Protein AF-A0A934GX17-F1 (afdb_monomer_lite)

Radius of gyration: 18.04 Å; chains: 1; bounding box: 32×39×60 Å

Structure (mmCIF, N/CA/C/O backbone):
data_AF-A0A934GX17-F1
#
_entry.id   AF-A0A934GX17-F1
#
loop_
_atom_site.group_PDB
_atom_site.id
_atom_site.type_symbol
_atom_site.label_atom_id
_atom_site.label_alt_id
_atom_site.label_comp_id
_atom_site.label_asym_id
_atom_site.label_entity_id
_atom_site.label_seq_id
_atom_site.pdbx_PDB_ins_code
_atom_site.Cartn_x
_atom_site.Cartn_y
_atom_site.Cartn_z
_atom_site.occupancy
_atom_site.B_iso_or_equiv
_atom_site.auth_seq_id
_atom_site.auth_comp_id
_atom_site.auth_asym_id
_atom_site.auth_atom_id
_atom_site.pdbx_PDB_model_num
ATOM 1 N N . MET A 1 1 ? -15.991 -11.849 3.004 1.00 44.03 1 MET A N 1
ATOM 2 C CA . MET A 1 1 ? -14.873 -10.880 2.929 1.00 44.03 1 MET A CA 1
ATOM 3 C C . MET A 1 1 ? -13.809 -11.450 2.002 1.00 44.03 1 MET A C 1
ATOM 5 O O . MET A 1 1 ? -13.256 -12.499 2.311 1.00 44.03 1 MET A O 1
ATOM 9 N N . ALA A 1 2 ? -13.602 -10.854 0.825 1.00 45.12 2 ALA A N 1
ATOM 10 C CA . ALA A 1 2 ? -12.662 -11.378 -0.164 1.00 45.12 2 ALA A CA 1
ATOM 11 C C . ALA A 1 2 ? -11.223 -11.231 0.350 1.00 45.12 2 ALA A C 1
ATOM 13 O O . ALA A 1 2 ? -10.768 -10.124 0.630 1.00 45.12 2 ALA A O 1
ATOM 14 N N . ALA A 1 3 ? -10.507 -12.349 0.486 1.00 57.47 3 ALA A N 1
ATOM 15 C CA . ALA A 1 3 ? -9.074 -12.333 0.741 1.00 57.47 3 ALA A CA 1
ATOM 16 C C . ALA A 1 3 ? -8.366 -11.834 -0.524 1.00 57.47 3 ALA A C 1
ATOM 18 O O . ALA A 1 3 ? -8.031 -12.621 -1.410 1.00 57.47 3 ALA A O 1
ATOM 19 N N . GLN A 1 4 ? -8.196 -10.519 -0.614 1.00 81.75 4 GLN A N 1
ATOM 20 C CA . GLN A 1 4 ? -7.561 -9.861 -1.747 1.00 81.75 4 GLN A CA 1
ATOM 21 C C . GLN A 1 4 ? -6.103 -10.332 -1.812 1.00 81.75 4 GLN A C 1
ATOM 23 O O . GLN A 1 4 ? -5.381 -10.336 -0.814 1.00 81.75 4 GLN A O 1
ATOM 28 N N . ARG A 1 5 ? -5.696 -10.857 -2.967 1.00 89.56 5 ARG A N 1
ATOM 29 C CA . ARG A 1 5 ? -4.336 -11.353 -3.208 1.00 89.56 5 ARG A CA 1
ATOM 30 C C . ARG A 1 5 ? -3.527 -10.261 -3.895 1.00 89.56 5 ARG A C 1
ATOM 32 O O . ARG A 1 5 ? -4.070 -9.485 -4.670 1.00 89.56 5 ARG A O 1
ATOM 39 N N . CYS A 1 6 ? -2.225 -10.223 -3.635 1.00 89.06 6 CYS A N 1
ATOM 40 C CA . CYS A 1 6 ? -1.312 -9.321 -4.328 1.00 89.06 6 CYS A CA 1
ATOM 41 C C . CYS A 1 6 ? -1.336 -9.592 -5.839 1.00 89.06 6 CYS A C 1
ATOM 43 O O . CYS A 1 6 ? -1.119 -10.732 -6.247 1.00 89.06 6 CYS A O 1
ATOM 45 N N . GLY A 1 7 ? -1.495 -8.557 -6.665 1.00 85.06 7 GLY A N 1
ATOM 46 C CA . GLY A 1 7 ? -1.473 -8.686 -8.128 1.00 85.06 7 GLY A CA 1
ATOM 47 C C . GLY A 1 7 ? -0.136 -9.156 -8.722 1.00 85.06 7 GLY A C 1
ATOM 48 O O . GLY A 1 7 ? -0.096 -9.535 -9.883 1.00 85.06 7 GLY A O 1
ATOM 49 N N . VAL A 1 8 ? 0.956 -9.151 -7.941 1.00 87.00 8 VAL A N 1
ATOM 50 C CA . VAL A 1 8 ? 2.299 -9.566 -8.401 1.00 87.00 8 VAL A CA 1
ATOM 51 C C . VAL A 1 8 ? 2.706 -10.933 -7.860 1.00 87.00 8 VAL A C 1
ATOM 53 O O . VAL A 1 8 ? 3.118 -11.803 -8.614 1.00 87.00 8 VAL A O 1
ATOM 56 N N . CYS A 1 9 ? 2.661 -11.117 -6.538 1.00 88.56 9 CYS A N 1
ATOM 57 C CA . CYS A 1 9 ? 3.148 -12.342 -5.894 1.00 88.56 9 CYS A CA 1
ATOM 58 C C . CYS A 1 9 ? 2.026 -13.277 -5.432 1.00 88.56 9 CYS A C 1
ATOM 60 O O . CYS A 1 9 ? 2.313 -14.293 -4.805 1.00 88.56 9 CYS A O 1
ATOM 62 N N . HIS A 1 10 ? 0.761 -12.901 -5.649 1.00 88.31 10 HIS A N 1
ATOM 63 C CA . HIS A 1 10 ? -0.442 -13.637 -5.241 1.00 88.31 10 HIS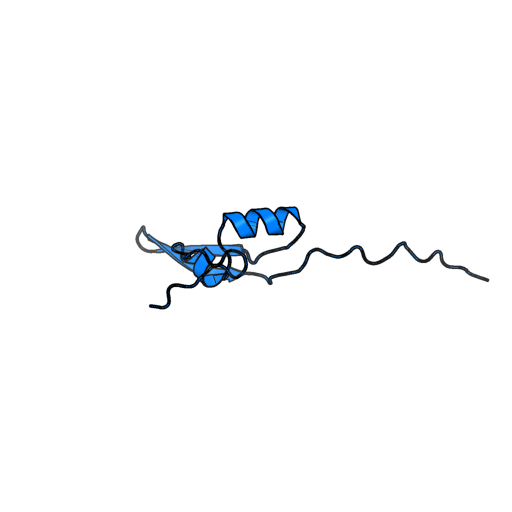 A CA 1
ATOM 64 C C . HIS A 1 10 ? -0.545 -13.992 -3.749 1.00 88.31 10 HIS A C 1
ATOM 66 O O . HIS A 1 10 ? -1.474 -14.694 -3.342 1.00 88.31 10 HIS A O 1
ATOM 72 N N . ARG A 1 11 ? 0.350 -13.461 -2.903 1.00 88.81 11 ARG A N 1
ATOM 73 C CA . ARG A 1 11 ? 0.262 -13.587 -1.446 1.00 88.81 11 ARG A CA 1
ATOM 74 C C . ARG A 1 11 ? -1.017 -12.932 -0.934 1.00 88.81 11 ARG A C 1
ATOM 76 O O . ARG A 1 11 ? -1.485 -11.936 -1.487 1.00 88.81 11 ARG A O 1
ATOM 83 N N . ARG A 1 12 ? -1.563 -13.498 0.140 1.00 89.88 12 ARG A N 1
ATOM 84 C CA . ARG A 1 12 ? -2.752 -12.982 0.826 1.00 89.88 12 ARG A CA 1
ATOM 85 C C . ARG A 1 12 ? -2.441 -11.613 1.435 1.00 89.88 12 ARG A C 1
ATOM 87 O O . ARG A 1 12 ? -1.448 -11.478 2.144 1.00 89.88 12 ARG A O 1
ATOM 94 N N . LEU A 1 13 ? -3.277 -10.620 1.150 1.00 88.50 13 LEU A N 1
ATOM 95 C CA . LEU A 1 13 ? -3.180 -9.290 1.742 1.00 88.50 13 LEU A CA 1
ATOM 96 C C . LEU A 1 13 ? -4.046 -9.254 2.999 1.00 88.50 13 LEU A C 1
ATOM 98 O O . LEU A 1 13 ? -5.216 -9.630 2.960 1.00 88.50 13 LEU A O 1
ATOM 102 N N . THR A 1 14 ? -3.449 -8.841 4.111 1.00 85.19 14 THR A N 1
ATOM 103 C CA . THR A 1 14 ? -4.109 -8.739 5.423 1.00 85.19 14 THR A CA 1
ATOM 104 C C . THR A 1 14 ? -4.335 -7.293 5.844 1.00 85.19 14 THR A C 1
ATOM 106 O O . THR A 1 14 ? -5.290 -6.998 6.552 1.00 85.19 14 THR A O 1
ATOM 109 N N . ASP A 1 15 ? -3.469 -6.391 5.391 1.00 84.00 15 ASP A N 1
ATOM 110 C CA . ASP A 1 15 ? -3.539 -4.969 5.691 1.00 84.00 15 ASP A CA 1
ATOM 111 C C . ASP A 1 15 ? -4.592 -4.268 4.807 1.00 84.00 15 ASP A C 1
ATOM 113 O O . ASP A 1 15 ? -4.571 -4.453 3.584 1.00 84.00 15 ASP A O 1
ATOM 117 N N . PRO A 1 16 ? -5.497 -3.450 5.378 1.00 83.9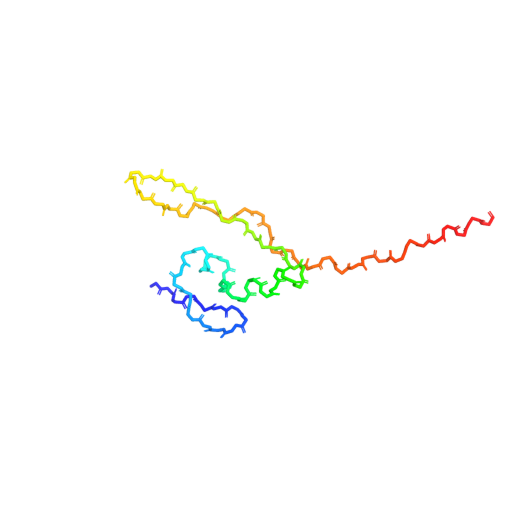4 16 PRO A N 1
ATOM 118 C CA . PRO A 1 16 ? -6.573 -2.797 4.634 1.00 83.94 16 PRO A CA 1
ATOM 119 C C . PRO A 1 16 ? -6.067 -1.887 3.512 1.00 83.94 16 PRO A C 1
ATOM 121 O O . PRO A 1 16 ? -6.677 -1.844 2.445 1.00 83.94 16 PRO A O 1
ATOM 124 N N . ALA A 1 17 ? -4.939 -1.196 3.700 1.00 85.06 17 ALA A N 1
ATOM 125 C CA . ALA A 1 17 ? -4.382 -0.343 2.655 1.00 85.06 17 ALA A CA 1
ATOM 126 C C . ALA A 1 17 ? -3.821 -1.175 1.501 1.00 85.06 17 ALA A C 1
ATOM 128 O O . ALA A 1 17 ? -4.065 -0.870 0.335 1.00 85.06 17 ALA A O 1
ATOM 129 N N . SER A 1 18 ? -3.122 -2.262 1.813 1.00 86.00 18 SER A N 1
ATOM 130 C CA . SER A 1 18 ? -2.617 -3.218 0.829 1.00 86.00 18 SER A CA 1
ATOM 131 C C . SER A 1 18 ? -3.764 -3.867 0.055 1.00 86.00 18 SER A C 1
ATOM 133 O O . SER A 1 18 ? -3.699 -3.947 -1.169 1.00 86.00 18 SER A O 1
ATOM 135 N N . ILE A 1 19 ? -4.836 -4.261 0.750 1.00 87.12 19 ILE A N 1
ATOM 136 C CA . ILE A 1 19 ? -6.072 -4.783 0.155 1.00 87.12 19 ILE A CA 1
ATOM 137 C C . ILE A 1 19 ? -6.693 -3.762 -0.807 1.00 87.12 19 ILE A C 1
ATOM 139 O O . ILE A 1 19 ? -7.020 -4.122 -1.936 1.00 87.12 19 ILE A O 1
ATOM 143 N N . ALA A 1 20 ? -6.828 -2.504 -0.380 1.00 85.25 20 ALA A N 1
ATOM 144 C CA . ALA A 1 20 ? -7.390 -1.433 -1.200 1.00 85.25 20 ALA A CA 1
ATOM 145 C C . ALA A 1 20 ? -6.519 -1.126 -2.430 1.00 85.25 20 ALA A C 1
ATOM 147 O O . ALA A 1 20 ? -7.041 -0.830 -3.499 1.00 85.25 20 ALA A O 1
ATOM 148 N N . MET A 1 21 ? -5.193 -1.226 -2.296 1.00 85.38 21 MET A N 1
ATOM 149 C CA . MET A 1 21 ? -4.247 -1.022 -3.397 1.00 85.38 21 MET A CA 1
ATOM 150 C C . MET A 1 21 ? -4.104 -2.245 -4.315 1.00 85.38 21 MET A C 1
ATOM 152 O O . MET A 1 21 ? -3.603 -2.101 -5.425 1.00 85.38 21 MET A O 1
ATOM 156 N N . GLY A 1 22 ? -4.465 -3.450 -3.864 1.00 86.44 22 GLY A N 1
ATOM 157 C CA . GLY A 1 22 ? -4.253 -4.705 -4.598 1.00 86.44 22 GLY A CA 1
ATOM 158 C C . GLY A 1 22 ? -2.798 -5.200 -4.623 1.00 86.44 22 GLY A C 1
ATOM 159 O O . GLY A 1 22 ? -2.484 -6.190 -5.288 1.00 86.44 22 GLY A O 1
ATOM 160 N N . TYR A 1 23 ? -1.893 -4.555 -3.882 1.00 88.06 23 TYR A N 1
ATOM 161 C CA . TYR A 1 23 ? -0.468 -4.887 -3.857 1.00 88.06 23 TYR A CA 1
ATOM 162 C C . TYR A 1 23 ? 0.058 -4.984 -2.430 1.00 88.06 23 TYR A C 1
ATOM 164 O O . TYR A 1 23 ? -0.173 -4.111 -1.598 1.00 88.06 23 TYR A O 1
ATOM 172 N N . GLY A 1 24 ? 0.821 -6.045 -2.165 1.00 88.88 24 GLY A N 1
ATOM 173 C CA . GLY A 1 24 ? 1.478 -6.239 -0.876 1.00 88.88 24 GLY A CA 1
ATOM 174 C C . GLY A 1 24 ? 2.649 -5.275 -0.670 1.00 88.88 24 GLY A C 1
ATOM 175 O O . GLY A 1 24 ? 3.251 -4.832 -1.654 1.00 88.88 24 GLY A O 1
ATOM 176 N N . PRO A 1 25 ? 3.030 -4.993 0.589 1.00 86.88 25 PRO A N 1
ATOM 177 C CA . PRO A 1 25 ? 4.055 -4.001 0.923 1.00 86.88 25 PRO A CA 1
ATOM 178 C C . PRO A 1 25 ? 5.418 -4.319 0.292 1.00 86.88 25 PRO A C 1
ATOM 180 O O . PRO A 1 25 ? 6.089 -3.424 -0.218 1.00 86.88 25 PRO A O 1
ATOM 183 N N . GLU A 1 26 ? 5.799 -5.598 0.231 1.00 88.94 26 GLU A N 1
ATOM 184 C CA . GLU A 1 26 ? 7.054 -6.031 -0.394 1.00 88.94 26 GLU A CA 1
ATOM 185 C C . GLU A 1 26 ? 7.072 -5.777 -1.910 1.00 88.94 26 GLU A C 1
ATOM 187 O O . GLU A 1 26 ? 8.046 -5.257 -2.460 1.00 88.94 26 GLU A O 1
ATOM 192 N N . CYS A 1 27 ? 5.986 -6.131 -2.604 1.00 88.62 27 CYS A N 1
ATOM 193 C CA . CYS A 1 27 ? 5.853 -5.923 -4.046 1.00 88.62 27 CYS A CA 1
ATOM 194 C C . CYS A 1 27 ? 5.753 -4.437 -4.380 1.00 88.62 27 CYS A C 1
ATOM 196 O O . CYS A 1 27 ? 6.409 -3.983 -5.316 1.00 88.62 27 CYS A O 1
ATOM 198 N N . ARG A 1 28 ? 4.998 -3.677 -3.580 1.00 88.25 28 ARG A N 1
ATOM 199 C CA . ARG A 1 28 ? 4.924 -2.219 -3.667 1.00 88.25 28 ARG A CA 1
ATOM 200 C C . ARG A 1 28 ? 6.313 -1.604 -3.552 1.00 88.25 28 ARG A C 1
ATOM 202 O O . ARG A 1 28 ? 6.712 -0.880 -4.451 1.00 88.25 28 ARG A O 1
ATOM 209 N N . GLY A 1 29 ? 7.089 -1.964 -2.527 1.00 88.31 29 GLY A N 1
ATOM 210 C CA . GLY A 1 29 ? 8.457 -1.467 -2.355 1.00 88.31 29 GLY A CA 1
ATOM 211 C C . GLY A 1 29 ? 9.363 -1.775 -3.553 1.00 88.31 29 GLY A C 1
ATOM 212 O O . GLY A 1 29 ? 10.105 -0.905 -4.008 1.00 88.31 29 GLY A O 1
ATOM 213 N N . LYS A 1 30 ? 9.267 -2.983 -4.127 1.00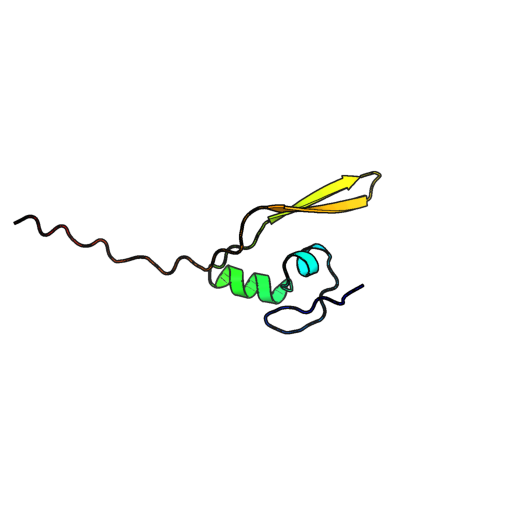 89.19 30 LYS A N 1
ATOM 214 C CA . LYS A 1 30 ? 10.001 -3.348 -5.354 1.00 89.19 30 LYS A CA 1
ATOM 215 C C . LYS A 1 30 ? 9.563 -2.521 -6.567 1.00 89.19 30 LYS A C 1
ATOM 217 O O . LYS A 1 30 ? 10.414 -2.110 -7.348 1.00 89.19 30 LYS A O 1
ATOM 222 N N . MET A 1 31 ? 8.268 -2.266 -6.730 1.00 87.44 31 MET A N 1
ATOM 223 C CA . MET A 1 31 ? 7.741 -1.461 -7.836 1.00 87.44 31 MET A CA 1
ATOM 224 C C . MET A 1 31 ? 8.076 0.024 -7.674 1.00 87.44 31 MET A C 1
ATOM 226 O O . MET A 1 31 ? 8.498 0.652 -8.640 1.00 87.44 31 MET A O 1
ATOM 230 N N . THR A 1 32 ? 8.006 0.573 -6.460 1.00 87.06 32 THR A N 1
ATOM 231 C CA . THR A 1 32 ? 8.452 1.943 -6.170 1.00 87.06 32 THR A CA 1
ATOM 232 C C . T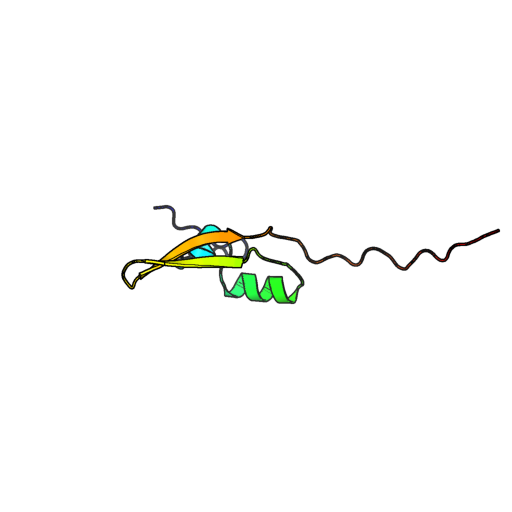HR A 1 32 ? 9.931 2.133 -6.496 1.00 87.06 32 THR A C 1
ATOM 234 O O . THR A 1 32 ? 10.286 3.124 -7.124 1.00 87.06 32 THR A O 1
ATOM 237 N N . LYS A 1 33 ? 10.794 1.153 -6.184 1.00 87.31 33 LYS A N 1
ATOM 238 C CA . LYS A 1 33 ? 12.208 1.168 -6.615 1.00 87.31 33 LYS A CA 1
ATOM 239 C C . LYS A 1 33 ? 12.382 1.150 -8.136 1.00 87.31 33 LYS A C 1
ATOM 241 O O . LYS A 1 33 ? 13.371 1.663 -8.640 1.00 87.31 33 LYS A O 1
ATOM 246 N N . ARG A 1 34 ? 11.426 0.574 -8.866 1.00 86.38 34 ARG A N 1
ATOM 247 C CA . ARG A 1 34 ? 11.369 0.596 -10.337 1.00 86.38 34 ARG A CA 1
ATOM 248 C C . ARG A 1 34 ? 10.721 1.874 -10.884 1.00 86.38 34 ARG A C 1
ATOM 250 O O . ARG A 1 34 ? 10.492 1.945 -12.082 1.00 86.38 34 ARG A O 1
ATOM 257 N N . GLY A 1 35 ? 10.409 2.845 -10.022 1.00 84.94 35 GLY A N 1
ATOM 258 C CA . GLY A 1 35 ? 9.847 4.150 -10.368 1.00 84.94 35 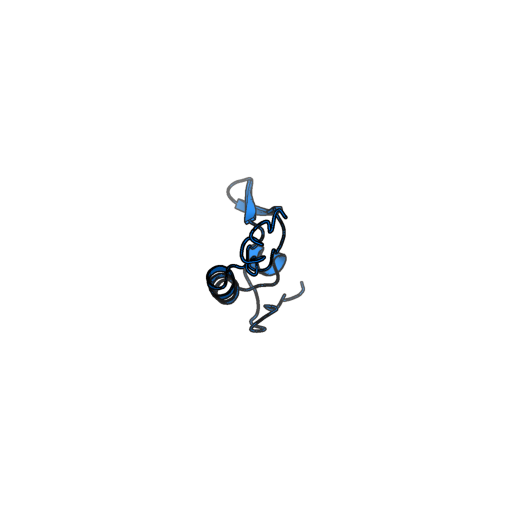GLY A CA 1
ATOM 259 C C . GLY A 1 35 ? 8.317 4.214 -10.410 1.00 84.94 35 GLY A C 1
ATOM 260 O O . GLY A 1 35 ? 7.777 5.260 -10.752 1.00 84.94 35 GLY A O 1
ATOM 261 N N . TRP A 1 36 ? 7.604 3.143 -10.046 1.00 87.69 36 TRP A N 1
ATOM 262 C CA . TRP A 1 36 ? 6.141 3.180 -9.953 1.00 87.69 36 TRP A CA 1
ATOM 263 C C . TRP A 1 36 ? 5.684 4.097 -8.816 1.00 87.69 36 TRP A C 1
ATOM 265 O O . TRP A 1 36 ? 6.174 3.999 -7.684 1.00 87.69 36 TRP A O 1
ATOM 275 N N . LYS A 1 37 ? 4.684 4.935 -9.090 1.00 87.56 37 LYS A N 1
ATOM 276 C CA . LYS A 1 37 ? 4.009 5.746 -8.073 1.00 87.56 37 LYS A CA 1
ATOM 277 C C . LYS A 1 37 ? 2.713 5.059 -7.676 1.00 87.56 37 LYS A C 1
ATOM 279 O O . LYS A 1 37 ? 1.911 4.704 -8.528 1.00 87.56 37 LYS A O 1
ATOM 284 N N . PHE A 1 38 ? 2.536 4.853 -6.377 1.00 86.50 38 PHE A N 1
ATOM 285 C CA . PHE A 1 38 ? 1.332 4.251 -5.810 1.00 86.50 38 PHE A CA 1
ATOM 286 C C . PHE A 1 38 ? 0.491 5.321 -5.133 1.00 86.50 38 PHE A C 1
ATOM 288 O O . PHE A 1 38 ? 1.074 6.245 -4.554 1.00 86.50 38 PHE A O 1
ATOM 295 N N . PRO A 1 39 ? -0.838 5.143 -5.095 1.00 87.50 39 PRO A N 1
ATOM 296 C CA . PRO A 1 39 ? -1.691 6.029 -4.333 1.00 87.50 39 PRO A CA 1
ATOM 297 C C . PRO A 1 39 ? -1.295 6.036 -2.853 1.00 87.50 39 PRO A C 1
ATOM 299 O O . PRO A 1 39 ? -0.841 5.034 -2.277 1.00 87.50 39 PRO A O 1
ATOM 302 N N . LYS A 1 40 ? -1.436 7.200 -2.228 1.00 86.81 40 LYS A N 1
ATOM 303 C CA . LYS A 1 40 ? -1.134 7.404 -0.817 1.00 86.81 40 LYS A CA 1
ATOM 304 C C . LYS A 1 40 ? -2.372 7.049 0.011 1.00 86.81 40 LYS A C 1
ATOM 306 O O . LYS A 1 40 ? -3.429 7.636 -0.213 1.00 86.81 40 LYS A O 1
ATOM 311 N N . PRO A 1 41 ? -2.282 6.104 0.961 1.00 88.12 41 PRO A N 1
ATOM 312 C CA . PRO A 1 41 ? -3.391 5.836 1.861 1.00 88.12 41 PRO A CA 1
ATOM 313 C C . PRO A 1 41 ? -3.577 7.001 2.833 1.00 88.12 41 PRO A C 1
ATOM 315 O O . PRO A 1 41 ? -2.625 7.441 3.481 1.00 88.12 41 PRO A O 1
ATOM 318 N N . ILE A 1 42 ? -4.810 7.491 2.920 1.00 88.56 42 ILE A N 1
ATOM 319 C CA . ILE A 1 42 ? -5.232 8.516 3.867 1.00 88.56 42 ILE A CA 1
ATOM 320 C C . ILE A 1 42 ? -5.951 7.821 5.014 1.00 88.56 42 ILE A C 1
ATOM 322 O O . ILE A 1 42 ? -7.009 7.212 4.830 1.00 88.56 42 ILE A O 1
ATOM 326 N N . TYR A 1 43 ? -5.362 7.925 6.199 1.00 89.25 43 TYR A N 1
ATOM 327 C CA . TYR A 1 43 ? -5.927 7.399 7.432 1.00 89.25 43 TYR A CA 1
ATOM 328 C C . TYR A 1 43 ? -6.567 8.522 8.240 1.00 89.25 43 TYR A C 1
ATOM 330 O O . TYR A 1 43 ? -6.078 9.653 8.244 1.00 89.25 43 TYR A O 1
ATOM 338 N N . ARG A 1 44 ? -7.635 8.197 8.961 1.00 89.75 44 ARG A N 1
ATOM 339 C CA . ARG A 1 44 ? -8.263 9.074 9.947 1.00 89.75 44 ARG A CA 1
ATOM 340 C C . ARG A 1 44 ? -8.320 8.349 11.277 1.00 89.75 44 ARG A C 1
ATOM 342 O O . ARG A 1 44 ? -8.608 7.158 11.325 1.00 89.75 44 ARG A O 1
ATOM 349 N N . VAL A 1 45 ? -8.027 9.075 12.350 1.00 90.69 45 VAL A N 1
ATOM 350 C CA . VAL A 1 45 ? -8.167 8.548 13.706 1.00 90.69 45 VAL A CA 1
ATOM 351 C C . VAL A 1 45 ? -9.552 8.920 14.219 1.00 90.69 45 VAL A C 1
ATOM 353 O O . VAL A 1 45 ? -9.859 10.104 14.359 1.00 90.69 45 VAL A O 1
ATOM 356 N N . THR A 1 46 ? -10.380 7.917 14.494 1.00 89.62 46 THR A N 1
ATOM 357 C CA . THR A 1 46 ? -11.735 8.082 15.031 1.00 89.62 46 THR A CA 1
ATOM 358 C C . THR A 1 46 ? -11.846 7.260 16.309 1.00 89.62 46 THR A C 1
ATOM 360 O O . THR A 1 46 ? -11.594 6.059 16.294 1.00 89.62 46 THR A O 1
ATOM 363 N N . HIS A 1 47 ? -12.195 7.896 17.434 1.00 86.06 47 HIS A N 1
ATOM 364 C CA . HIS A 1 47 ? -12.403 7.217 18.727 1.00 86.06 47 HIS A CA 1
ATOM 365 C C . HIS A 1 47 ? -11.216 6.311 19.137 1.00 86.06 47 HIS A C 1
ATOM 367 O O . HIS A 1 47 ? -11.400 5.193 19.614 1.00 86.06 47 HIS A O 1
ATOM 373 N N . GLY A 1 48 ? -9.982 6.768 18.896 1.00 90.81 48 GLY A N 1
ATOM 374 C CA . GLY A 1 48 ? -8.760 6.015 19.208 1.00 90.81 48 GLY A CA 1
ATOM 375 C C . GLY A 1 48 ? -8.417 4.877 18.235 1.00 90.81 48 GLY A C 1
ATOM 376 O O . GLY A 1 48 ? -7.438 4.171 18.461 1.00 90.81 48 GLY A O 1
ATOM 377 N N . LYS A 1 49 ? -9.174 4.693 17.146 1.00 86.62 49 LYS A N 1
ATOM 378 C CA . LYS A 1 49 ? -8.901 3.700 16.095 1.00 86.62 49 LYS A CA 1
ATOM 379 C C . LYS A 1 49 ? -8.420 4.383 14.818 1.00 86.62 49 LYS A C 1
ATOM 381 O O . LYS A 1 49 ? -8.949 5.423 14.437 1.00 86.62 49 LYS A O 1
ATOM 386 N N . VAL A 1 50 ? -7.423 3.796 14.156 1.00 86.31 50 VAL A N 1
ATOM 387 C CA . VAL A 1 50 ? -6.923 4.260 12.853 1.00 86.31 50 VAL A CA 1
ATOM 388 C C . VAL A 1 50 ? -7.718 3.563 11.754 1.00 86.31 50 VAL A C 1
ATOM 390 O O . VAL A 1 50 ? -7.606 2.352 11.582 1.00 86.31 50 VAL A O 1
ATOM 393 N N . GLU A 1 51 ? -8.510 4.323 11.007 1.00 86.69 51 GLU A N 1
ATOM 394 C CA . GLU A 1 51 ? -9.317 3.818 9.899 1.00 86.69 51 GLU A CA 1
ATOM 395 C C . GLU A 1 51 ? -8.768 4.332 8.568 1.00 86.69 51 GLU A C 1
ATOM 397 O O . GLU A 1 51 ? -8.423 5.507 8.422 1.00 86.69 51 GLU A O 1
ATOM 402 N N . LEU A 1 52 ? -8.676 3.444 7.578 1.00 87.50 52 LEU A N 1
ATOM 403 C CA . LEU A 1 52 ? -8.351 3.836 6.211 1.00 87.50 52 LEU A CA 1
ATOM 404 C C . LEU A 1 52 ? -9.587 4.491 5.586 1.00 87.50 52 LEU A C 1
ATOM 406 O O . LEU A 1 52 ? -10.603 3.829 5.403 1.00 87.50 52 LEU A O 1
ATOM 410 N N . VAL A 1 53 ? -9.491 5.774 5.236 1.00 88.81 53 VAL A N 1
ATOM 411 C CA . VAL A 1 53 ? -10.610 6.528 4.652 1.00 88.81 53 VAL A CA 1
ATOM 412 C C . VAL A 1 53 ? -10.640 6.367 3.142 1.00 88.81 53 VAL A C 1
ATOM 414 O O . VAL A 1 53 ? -11.665 6.015 2.566 1.00 88.81 53 VAL A O 1
ATOM 417 N N . ARG A 1 54 ? -9.515 6.666 2.487 1.00 87.69 54 ARG A N 1
ATOM 418 C CA . ARG A 1 54 ? -9.401 6.632 1.027 1.00 87.69 54 ARG A CA 1
ATOM 419 C C . ARG A 1 54 ? -7.958 6.463 0.582 1.00 87.69 54 ARG A C 1
ATOM 421 O O . ARG A 1 54 ? -7.021 6.696 1.344 1.00 87.69 54 ARG A O 1
ATOM 428 N N . LEU A 1 55 ? -7.797 6.097 -0.679 1.00 88.12 55 LEU A N 1
ATOM 429 C CA . LEU A 1 55 ? -6.534 6.176 -1.394 1.00 88.12 55 LEU A CA 1
ATOM 430 C C . LEU A 1 55 ? -6.532 7.471 -2.214 1.00 88.12 55 LEU A C 1
ATOM 432 O O . LEU A 1 55 ? -7.528 7.783 -2.859 1.00 88.12 55 LEU A O 1
ATOM 436 N N . GLU A 1 56 ? -5.447 8.238 -2.154 1.00 88.06 56 GLU A N 1
ATOM 437 C CA . GLU A 1 56 ? -5.294 9.489 -2.901 1.00 88.06 56 GLU A CA 1
ATOM 438 C C . GLU A 1 56 ? -4.204 9.363 -3.970 1.00 88.06 56 GLU A C 1
ATOM 440 O O . GLU A 1 56 ? -3.090 8.911 -3.686 1.00 88.06 56 GLU A O 1
ATOM 445 N N . GLY A 1 57 ? -4.530 9.787 -5.191 1.00 84.75 57 GLY A N 1
ATOM 446 C CA . GLY A 1 57 ? -3.682 9.660 -6.373 1.00 84.75 57 GLY A CA 1
ATOM 447 C C . GLY A 1 57 ? -3.920 8.364 -7.147 1.00 84.75 57 GLY A C 1
ATOM 448 O O . GLY A 1 57 ? -4.753 7.538 -6.777 1.00 84.75 57 GLY A O 1
ATOM 449 N N . ASP A 1 58 ? -3.149 8.193 -8.214 1.00 80.56 58 ASP A N 1
ATOM 450 C CA . ASP A 1 58 ? -3.294 7.089 -9.158 1.00 80.56 58 ASP A CA 1
ATOM 451 C C . ASP A 1 58 ? -2.049 6.204 -9.180 1.00 80.56 58 ASP A C 1
ATOM 453 O O . ASP A 1 58 ? -0.934 6.635 -8.863 1.00 80.56 58 ASP A O 1
ATOM 457 N N . LEU A 1 59 ? -2.233 4.945 -9.582 1.00 82.12 59 LEU A N 1
ATOM 458 C CA . LEU A 1 59 ? -1.118 4.056 -9.882 1.00 82.12 59 LEU A CA 1
ATOM 459 C C . LEU A 1 59 ? -0.474 4.509 -11.196 1.00 82.12 59 LEU A C 1
ATOM 461 O O . LEU A 1 59 ? -0.921 4.132 -12.277 1.00 82.12 59 LEU A O 1
ATOM 465 N N . THR A 1 60 ? 0.577 5.321 -11.109 1.00 82.62 60 THR A N 1
ATOM 466 C CA . THR A 1 60 ? 1.323 5.753 -12.293 1.00 82.62 60 THR A CA 1
ATOM 467 C C . THR A 1 60 ? 2.483 4.790 -12.539 1.00 82.62 60 THR A C 1
ATOM 469 O O . THR A 1 60 ? 3.288 4.564 -11.620 1.00 82.62 60 THR A O 1
ATOM 472 N N . PRO A 1 61 ? 2.619 4.232 -13.756 1.00 80.88 61 PRO A N 1
ATOM 473 C CA . PRO A 1 61 ? 3.840 3.532 -14.121 1.00 80.88 61 PRO A CA 1
ATOM 474 C C . PRO A 1 61 ? 5.042 4.479 -13.981 1.00 80.88 61 PRO A C 1
ATOM 476 O O . PRO A 1 61 ? 4.871 5.704 -13.998 1.00 80.88 61 PRO A O 1
ATOM 479 N N . PRO A 1 62 ? 6.267 3.949 -13.822 1.00 80.06 62 PRO A N 1
ATOM 480 C CA . PRO A 1 62 ? 7.455 4.775 -13.925 1.00 80.06 62 PRO A CA 1
ATOM 481 C C . PRO A 1 62 ? 7.362 5.559 -15.215 1.00 80.06 62 PRO A C 1
ATOM 483 O O . PRO A 1 62 ? 7.041 4.976 -16.252 1.00 80.06 62 PRO A O 1
ATOM 486 N N . ALA A 1 63 ? 7.620 6.864 -15.136 1.00 68.19 63 ALA A N 1
ATOM 487 C CA . ALA A 1 63 ? 7.839 7.659 -16.325 1.00 68.19 63 ALA A CA 1
ATOM 488 C C . ALA A 1 63 ? 8.971 6.965 -17.085 1.00 68.19 63 ALA A C 1
ATOM 490 O O . ALA A 1 63 ? 10.140 7.075 -16.708 1.00 68.19 63 A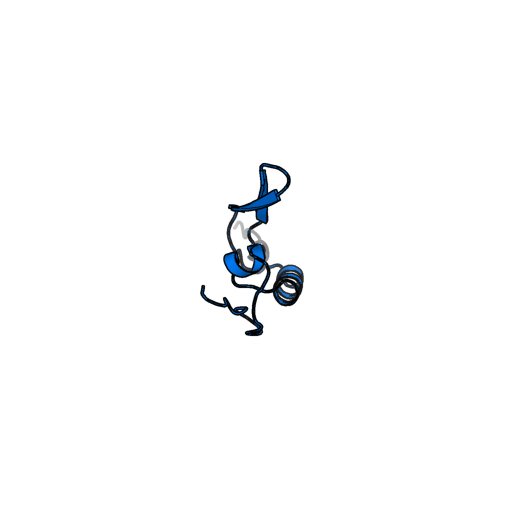LA A O 1
ATOM 491 N N . GLN A 1 64 ? 8.622 6.167 -18.098 1.00 59.28 64 GLN A N 1
ATOM 492 C CA . GLN A 1 64 ? 9.577 5.832 -19.128 1.00 59.28 64 GLN A CA 1
ATOM 493 C C . GLN A 1 64 ? 10.016 7.188 -19.629 1.00 59.28 64 GLN A C 1
ATOM 495 O O . GLN A 1 64 ? 9.173 7.988 -20.020 1.00 59.28 64 GLN A O 1
ATOM 500 N N . SER A 1 65 ? 11.302 7.469 -19.470 1.00 50.12 65 SER A N 1
ATOM 501 C CA . SER A 1 65 ? 11.974 8.620 -20.036 1.00 50.12 65 SER A CA 1
ATOM 502 C C . SER A 1 65 ? 11.392 8.921 -21.414 1.00 50.12 65 SER A C 1
ATOM 504 O O . SER A 1 65 ? 11.765 8.277 -22.396 1.00 50.12 65 SER A O 1
ATOM 506 N N . GLU A 1 66 ? 10.468 9.877 -21.485 1.00 47.88 66 GLU A N 1
ATOM 507 C CA . GLU A 1 66 ? 10.170 10.535 -22.734 1.00 47.88 66 GLU A CA 1
ATOM 508 C C . GLU A 1 66 ? 11.454 11.267 -23.091 1.00 47.88 66 GLU A C 1
ATOM 510 O O . GLU A 1 66 ? 11.820 12.270 -22.488 1.00 47.88 66 GLU A O 1
ATOM 515 N N . SER A 1 67 ? 12.147 10.661 -24.051 1.00 47.03 67 SER A N 1
ATOM 516 C CA . SER A 1 67 ? 12.737 11.364 -25.172 1.00 47.03 67 SER A CA 1
ATOM 517 C C . SER A 1 67 ? 13.892 12.297 -24.812 1.00 47.03 67 SER A C 1
ATOM 519 O O . SER A 1 67 ? 13.729 13.367 -24.232 1.00 47.03 67 SER A O 1
ATOM 521 N N . ARG A 1 68 ? 15.087 11.937 -25.305 1.00 47.75 68 ARG A N 1
ATOM 522 C CA . ARG A 1 68 ? 16.112 12.920 -25.688 1.00 47.75 68 ARG A CA 1
ATOM 523 C C . ARG A 1 68 ? 15.409 14.188 -26.197 1.00 47.75 68 ARG A C 1
ATOM 525 O O . ARG A 1 68 ? 14.547 14.048 -27.067 1.00 47.75 68 ARG A O 1
ATOM 532 N N . PRO A 1 69 ? 15.765 15.397 -25.731 1.00 47.38 69 PRO A N 1
ATOM 533 C CA . PRO A 1 69 ? 15.251 16.599 -26.360 1.00 47.38 69 PRO A CA 1
ATOM 534 C C . PRO A 1 69 ? 15.639 16.531 -27.839 1.00 47.38 69 PRO A C 1
ATOM 536 O O . PRO A 1 69 ? 16.827 16.505 -28.169 1.00 47.38 69 PRO A O 1
ATOM 539 N N . SER A 1 70 ? 14.647 16.438 -28.730 1.00 50.28 70 SER A N 1
ATOM 540 C CA . SER A 1 70 ? 14.850 16.681 -30.153 1.00 50.28 70 SER A CA 1
ATOM 541 C C . SER A 1 70 ? 15.534 18.035 -30.260 1.00 50.28 70 SER A C 1
ATOM 543 O O . SER A 1 70 ? 14.921 19.073 -30.002 1.00 50.28 70 SER A O 1
ATOM 545 N N . LYS A 1 71 ? 16.832 18.028 -30.591 1.00 46.88 71 LYS A N 1
ATOM 546 C CA . LYS A 1 71 ? 17.535 19.224 -31.044 1.00 46.88 71 LYS A CA 1
ATOM 547 C C . LYS A 1 71 ? 16.650 19.843 -32.120 1.00 46.88 71 LYS A C 1
ATOM 549 O O . LYS A 1 71 ? 16.426 19.222 -33.156 1.00 46.88 71 LYS A O 1
ATOM 554 N N . LYS A 1 72 ? 16.138 21.048 -31.863 1.00 49.50 72 LYS A N 1
ATOM 555 C CA . LYS A 1 72 ? 15.597 21.928 -32.898 1.00 49.50 72 LYS A CA 1
ATOM 556 C C . LYS A 1 72 ? 16.648 22.020 -34.009 1.00 49.50 72 LYS A C 1
ATOM 558 O O . LYS A 1 72 ? 17.623 22.749 -33.864 1.00 49.50 72 LYS A O 1
ATOM 563 N N . VAL A 1 73 ? 16.459 21.289 -35.106 1.00 57.22 73 VAL A N 1
ATOM 564 C CA . VAL A 1 73 ? 17.036 21.667 -36.396 1.00 57.22 73 VAL A CA 1
ATOM 565 C C . VAL A 1 73 ? 16.188 22.840 -36.866 1.00 57.22 73 VAL A C 1
ATOM 567 O O . VAL A 1 73 ? 15.094 22.663 -37.396 1.00 57.22 73 VAL A O 1
ATOM 570 N N . LYS A 1 74 ? 16.653 24.051 -36.562 1.00 54.09 74 LYS A N 1
ATOM 571 C CA . LYS A 1 74 ? 16.166 25.268 -37.201 1.00 54.09 74 LYS A CA 1
ATOM 572 C C . LYS A 1 74 ? 17.041 25.441 -38.446 1.00 54.09 74 LYS A C 1
ATOM 574 O O . LYS A 1 74 ? 18.240 25.668 -38.306 1.00 54.09 74 LYS A O 1
ATOM 579 N N . ARG A 1 75 ? 16.451 25.150 -39.607 1.00 58.56 75 ARG A N 1
ATOM 580 C CA . ARG A 1 75 ? 16.974 25.516 -40.930 1.00 58.56 75 ARG A CA 1
ATOM 581 C C . ARG A 1 75 ? 17.010 27.032 -41.078 1.00 58.56 75 ARG A C 1
ATOM 583 O O . ARG A 1 75 ? 16.170 27.687 -40.417 1.00 58.56 75 ARG A O 1
#

Secondary structure (DSSP, 8-state):
---PBPTTT-PBP-SHHHHHHTS-HHHHHHHHHTT-B-PEEEEEEETTEEEEEEEES--BPP-------------

Sequence (75 aa):
MAAQRCGVCHRRLTDPASIAMGYGPECRGKMTKRGWKFPKPIYRVTHGKVELVRLEGDLTPPAQSESRPSKKVKR

Foldseek 3Di:
DDQQAAPPPRHGDDDPVCSQQSHDPVVVVVQVVVQWDGFDFDWDQDPNDTDGDDTHDDGDHHPPPPDDPPPPPDD

pLDDT: mean 79.41, std 14.77, range [44.03, 90.81]